Protein AF-A0AAV2QGF7-F1 (afdb_monomer_lite)

Organism: Meganyctiphanes norvegica (NCBI:txid48144)

pLDDT: mean 71.86, std 12.74, range [39.25, 94.5]

Secondary structure (DSSP, 8-state):
-HHHHHHHHHHHHHTTTGGG-HHHHHHHHHHHHHHHHHTTTTT-TTHHHH----HHHHHHHHHHHHHHHHHHHHHHTTSHHHHTT----HHHHHHHHHHHHHHHHHHHHHHHHHHHHTTTSGGGSSHHHHHHHHHHHHHT---HIIIIIHHHTTS---GGGS--

Structure (mmCIF, N/CA/C/O backbone):
data_AF-A0AAV2QGF7-F1
#
_entry.id   AF-A0AAV2QGF7-F1
#
loop_
_atom_site.group_PDB
_atom_site.id
_atom_site.type_symbol
_atom_site.label_atom_id
_atom_site.label_alt_id
_atom_site.label_comp_id
_atom_site.label_asym_id
_atom_site.label_entity_id
_atom_site.label_seq_id
_atom_site.pdbx_PDB_ins_code
_atom_site.Cartn_x
_atom_site.Cartn_y
_atom_site.Cartn_z
_atom_site.occupancy
_atom_site.B_iso_or_equiv
_atom_site.auth_seq_id
_atom_site.auth_comp_id
_atom_site.auth_asym_id
_atom_site.auth_atom_id
_atom_site.pdbx_PDB_model_num
ATOM 1 N N . LEU A 1 1 ? -11.120 15.951 19.032 1.00 60.91 1 LEU A N 1
ATOM 2 C CA . LEU A 1 1 ? -9.719 15.516 19.241 1.00 60.91 1 LEU A CA 1
ATOM 3 C C . LEU A 1 1 ? -9.358 15.420 20.718 1.00 60.91 1 LEU A C 1
ATOM 5 O O . LEU A 1 1 ? -9.057 14.326 21.167 1.00 60.91 1 LEU A O 1
ATOM 9 N N . CYS A 1 2 ? -9.460 16.492 21.508 1.00 60.31 2 CYS A N 1
ATOM 10 C CA . CYS A 1 2 ? -9.096 16.435 22.934 1.00 60.31 2 CYS A CA 1
ATOM 11 C C . CYS A 1 2 ? -9.904 15.385 23.716 1.00 60.31 2 CYS A C 1
ATOM 13 O O . CYS A 1 2 ? -9.334 14.555 24.412 1.00 60.31 2 CYS A O 1
ATOM 15 N N . VAL A 1 3 ? -11.223 15.331 23.507 1.00 71.81 3 VAL A N 1
ATOM 16 C CA . VAL A 1 3 ? -12.099 14.328 24.140 1.00 71.81 3 VAL A CA 1
ATOM 17 C C . VAL A 1 3 ? -11.729 12.900 23.718 1.00 71.81 3 VAL A C 1
ATOM 19 O O . VAL A 1 3 ? -11.625 12.014 24.563 1.00 71.81 3 VAL A O 1
ATOM 22 N N . SER A 1 4 ? -11.463 12.666 22.427 1.00 68.25 4 SER A N 1
ATOM 23 C CA . SER A 1 4 ? -11.061 11.341 21.935 1.00 68.25 4 SER A CA 1
ATOM 24 C C . SER A 1 4 ? -9.698 10.913 22.479 1.00 68.25 4 SER A C 1
ATOM 26 O O . SER A 1 4 ? -9.547 9.755 22.849 1.00 68.25 4 SER A O 1
ATOM 28 N N . VAL A 1 5 ? -8.742 11.840 22.595 1.00 68.19 5 VAL A N 1
ATOM 29 C CA . VAL A 1 5 ? -7.411 11.591 23.170 1.00 68.19 5 VAL A CA 1
ATOM 30 C C . VAL A 1 5 ? -7.516 11.249 24.658 1.00 68.19 5 VAL A C 1
ATOM 32 O O . VAL A 1 5 ? -6.931 10.262 25.092 1.00 68.19 5 VAL A O 1
ATOM 35 N N . ILE A 1 6 ? -8.325 11.983 25.428 1.00 75.62 6 ILE A N 1
ATOM 36 C CA . ILE A 1 6 ? -8.538 11.720 26.862 1.00 75.62 6 ILE A CA 1
ATOM 37 C C . ILE A 1 6 ? -9.149 10.330 27.080 1.00 75.62 6 ILE A C 1
ATOM 39 O O . ILE A 1 6 ? -8.678 9.571 27.930 1.00 75.62 6 ILE A O 1
ATOM 43 N N . PHE A 1 7 ? -10.154 9.949 26.287 1.00 74.62 7 PHE A N 1
ATOM 44 C CA . PHE A 1 7 ? -10.731 8.606 26.362 1.00 74.62 7 PHE A CA 1
ATOM 45 C C . PHE A 1 7 ? -9.737 7.508 25.960 1.00 74.62 7 PHE A C 1
ATOM 47 O O . PHE A 1 7 ? -9.756 6.432 26.561 1.00 74.62 7 PHE A O 1
ATOM 54 N N . GLU A 1 8 ? -8.881 7.750 24.965 1.00 68.75 8 GLU A N 1
ATOM 55 C CA . GLU A 1 8 ? -7.865 6.789 24.519 1.00 68.75 8 GLU A CA 1
ATOM 56 C C . GLU A 1 8 ? -6.784 6.593 25.595 1.00 68.75 8 GLU A C 1
ATOM 58 O O . GLU A 1 8 ? -6.465 5.457 25.938 1.00 68.75 8 GLU A O 1
ATOM 63 N N . ILE A 1 9 ? -6.303 7.684 26.205 1.00 70.00 9 ILE A N 1
ATOM 64 C CA . ILE A 1 9 ? -5.341 7.667 27.317 1.00 70.00 9 ILE A CA 1
ATOM 65 C C . ILE A 1 9 ? -5.943 6.942 28.524 1.00 70.00 9 ILE A C 1
ATOM 67 O O . ILE A 1 9 ? -5.322 6.041 29.086 1.00 70.00 9 ILE A O 1
ATOM 71 N N . HIS A 1 10 ? -7.188 7.251 28.891 1.00 74.81 10 HIS A N 1
ATOM 72 C CA . HIS A 1 10 ? -7.868 6.571 29.993 1.00 74.81 10 HIS A CA 1
ATOM 73 C C . HIS A 1 10 ? -8.008 5.058 29.739 1.00 74.81 10 HIS A C 1
ATOM 75 O O . HIS A 1 10 ? -7.773 4.236 30.627 1.00 74.81 10 HIS A O 1
ATOM 81 N N . LYS A 1 11 ? -8.330 4.663 28.500 1.00 68.19 11 LYS A N 1
ATOM 82 C CA . LYS A 1 11 ? -8.380 3.251 28.089 1.00 68.19 11 LYS A CA 1
ATOM 83 C C . LYS A 1 11 ? -6.995 2.596 28.060 1.00 68.19 11 LYS A C 1
ATOM 85 O O . LYS A 1 11 ? -6.906 1.411 28.378 1.00 68.19 11 LYS A O 1
ATOM 90 N N . PHE A 1 12 ? -5.943 3.337 27.713 1.00 67.94 12 PHE A N 1
ATOM 91 C CA . PHE A 1 12 ? -4.552 2.876 27.726 1.00 67.94 12 PHE A CA 1
ATOM 92 C C . PHE A 1 12 ? -4.106 2.512 29.145 1.00 67.94 12 PHE A C 1
ATOM 94 O O . PHE A 1 12 ? -3.645 1.395 29.380 1.00 67.94 12 PHE A O 1
ATOM 101 N N . TYR A 1 13 ? -4.342 3.407 30.108 1.00 70.81 13 TYR A N 1
ATOM 102 C CA . TYR A 1 13 ? -4.015 3.164 31.515 1.00 70.81 13 TYR A CA 1
ATOM 103 C C . TYR A 1 13 ? -4.784 1.974 32.099 1.00 70.81 13 TYR A C 1
ATOM 105 O O . TYR A 1 13 ? -4.219 1.183 32.852 1.00 70.81 13 TYR A O 1
ATOM 113 N N . LYS A 1 14 ? -6.057 1.802 31.722 1.00 75.81 14 LYS A N 1
ATOM 114 C CA . LYS A 1 14 ? -6.913 0.738 32.266 1.00 75.81 14 LYS A CA 1
ATOM 115 C C . LYS A 1 14 ? -6.612 -0.663 31.707 1.00 75.81 14 LYS A C 1
ATOM 117 O O . LYS A 1 14 ? -6.921 -1.648 32.367 1.00 75.81 14 LYS A O 1
ATOM 122 N N . LEU A 1 15 ? -6.038 -0.788 30.505 1.00 63.88 15 LEU A N 1
ATOM 123 C CA . LEU A 1 15 ? -5.915 -2.068 29.775 1.00 63.88 15 LEU A CA 1
ATOM 124 C C . LEU A 1 15 ? -4.467 -2.407 29.364 1.00 63.88 15 LEU A C 1
ATOM 126 O O . LEU A 1 15 ? -4.236 -2.938 28.277 1.00 63.88 15 LEU A O 1
ATOM 130 N N . ARG A 1 16 ? -3.500 -2.150 30.258 1.00 58.16 16 ARG A N 1
ATOM 131 C CA . ARG A 1 16 ? -2.040 -2.270 30.036 1.00 58.16 16 ARG A CA 1
ATOM 132 C C . ARG A 1 16 ? -1.569 -3.597 29.406 1.00 58.16 16 ARG A C 1
ATOM 134 O O . ARG A 1 16 ? -0.588 -3.591 28.674 1.00 58.16 16 ARG A O 1
ATOM 141 N N . SER A 1 17 ? -2.254 -4.720 29.650 1.00 50.09 17 SER A N 1
ATOM 142 C CA . SER A 1 17 ? -1.837 -6.054 29.168 1.00 50.09 17 SER A CA 1
ATOM 143 C C . SER A 1 17 ? -2.530 -6.499 27.866 1.00 50.09 17 SER A C 1
ATOM 145 O O . SER A 1 17 ? -1.908 -7.117 27.007 1.00 50.09 17 SER A O 1
ATOM 147 N N . THR A 1 18 ? -3.786 -6.104 27.632 1.00 60.06 18 THR A N 1
ATOM 148 C CA . THR A 1 18 ? -4.557 -6.465 26.418 1.00 60.06 18 THR A CA 1
ATOM 149 C C . THR A 1 18 ? -4.390 -5.442 25.281 1.00 60.06 18 THR A C 1
ATOM 151 O O . THR A 1 18 ? -5.118 -5.463 24.286 1.00 60.06 18 THR A O 1
ATOM 154 N N . TYR A 1 19 ? -3.445 -4.509 25.427 1.00 52.62 19 TYR A N 1
ATOM 155 C CA . TYR A 1 19 ? -3.223 -3.402 24.496 1.00 52.62 19 TYR A CA 1
ATOM 156 C C . TYR A 1 19 ? -2.778 -3.855 23.094 1.00 52.62 19 TYR A C 1
ATOM 158 O O . TYR A 1 19 ? -3.103 -3.204 22.105 1.00 52.62 19 TYR A O 1
ATOM 166 N N . TRP A 1 20 ? -2.154 -5.031 22.982 1.00 53.38 20 TRP A N 1
ATOM 167 C CA . TRP A 1 20 ? -1.666 -5.629 21.728 1.00 53.38 20 TRP A CA 1
ATOM 168 C C . TRP A 1 20 ? -2.760 -6.098 20.751 1.00 53.38 20 TRP A C 1
ATOM 170 O O . TRP A 1 20 ? -2.498 -6.842 19.802 1.00 53.38 20 TRP A O 1
ATOM 180 N N . ASN A 1 21 ? -4.007 -5.668 20.934 1.00 66.81 21 ASN A N 1
ATOM 181 C CA . ASN A 1 21 ? -5.049 -5.927 19.955 1.00 66.81 21 ASN A CA 1
ATOM 182 C C . ASN A 1 21 ? -4.838 -5.028 18.724 1.00 66.81 21 ASN A C 1
ATOM 184 O O . ASN A 1 21 ? -4.945 -3.806 18.809 1.00 66.81 21 ASN A O 1
ATOM 188 N N . LYS A 1 22 ? -4.579 -5.643 17.563 1.00 62.38 22 LYS A N 1
ATOM 189 C CA . LYS A 1 22 ? -4.228 -4.983 16.286 1.00 62.38 22 LYS A CA 1
ATOM 190 C C . LYS A 1 22 ? -5.179 -3.845 15.877 1.00 62.38 22 LYS A C 1
ATOM 192 O O . LYS A 1 22 ? -4.758 -2.877 15.256 1.00 62.38 22 LYS A O 1
ATOM 197 N N . TYR A 1 23 ? -6.449 -3.923 16.275 1.00 64.94 23 TYR A N 1
ATOM 198 C CA . TYR A 1 23 ? -7.449 -2.875 16.043 1.00 64.94 23 TYR A CA 1
ATOM 199 C C . TYR A 1 23 ? -7.159 -1.568 16.786 1.00 64.94 23 TYR A C 1
ATOM 201 O O . TYR A 1 23 ? -7.414 -0.485 16.263 1.00 64.94 23 TYR A O 1
ATOM 209 N N . ARG A 1 24 ? -6.610 -1.669 17.999 1.00 67.69 24 ARG A N 1
ATOM 210 C CA . ARG A 1 24 ? -6.238 -0.513 18.816 1.00 67.69 24 ARG A CA 1
ATOM 211 C C . ARG A 1 24 ? -4.938 0.118 18.328 1.00 67.69 24 ARG A C 1
ATOM 213 O O . ARG A 1 24 ? -4.829 1.332 18.382 1.00 67.69 24 ARG A O 1
ATOM 220 N N . LEU A 1 25 ? -4.019 -0.670 17.760 1.00 68.62 25 LEU A N 1
ATOM 221 C CA . LEU A 1 25 ? -2.801 -0.150 17.125 1.00 68.62 25 LEU A CA 1
ATOM 222 C C . LEU A 1 25 ? -3.106 0.725 15.903 1.00 68.62 25 LEU A C 1
ATOM 224 O O . LEU A 1 25 ? -2.531 1.798 15.782 1.00 68.62 25 LEU A O 1
ATOM 228 N N . LEU A 1 26 ? -4.040 0.317 15.036 1.00 67.50 26 LEU A N 1
ATOM 229 C CA . LEU A 1 26 ? -4.447 1.139 13.886 1.00 67.50 26 LEU A CA 1
ATOM 230 C C . LEU A 1 26 ? -5.076 2.470 14.323 1.00 67.50 26 LEU A C 1
ATOM 232 O O . LEU A 1 26 ? -4.757 3.517 13.768 1.00 67.50 26 LEU A O 1
ATOM 236 N N . ARG A 1 27 ? -5.927 2.438 15.355 1.00 70.19 27 ARG A N 1
ATOM 237 C CA . ARG A 1 27 ? -6.564 3.639 15.915 1.00 70.19 27 ARG A CA 1
ATOM 238 C C . ARG A 1 27 ? -5.560 4.559 16.612 1.00 70.19 27 ARG A C 1
ATOM 240 O O . ARG A 1 27 ? -5.612 5.770 16.424 1.00 70.19 27 ARG A O 1
ATOM 247 N N . ALA A 1 28 ? -4.631 3.988 17.378 1.00 69.56 28 ALA A N 1
ATOM 248 C CA . ALA A 1 28 ? -3.544 4.727 18.008 1.00 69.56 28 ALA A CA 1
ATOM 249 C C . ALA A 1 28 ? -2.613 5.346 16.957 1.00 69.56 28 ALA A C 1
ATOM 251 O O . ALA A 1 28 ? -2.273 6.515 17.078 1.00 69.56 28 ALA A O 1
ATOM 252 N N . GLY A 1 29 ? -2.274 4.609 15.894 1.0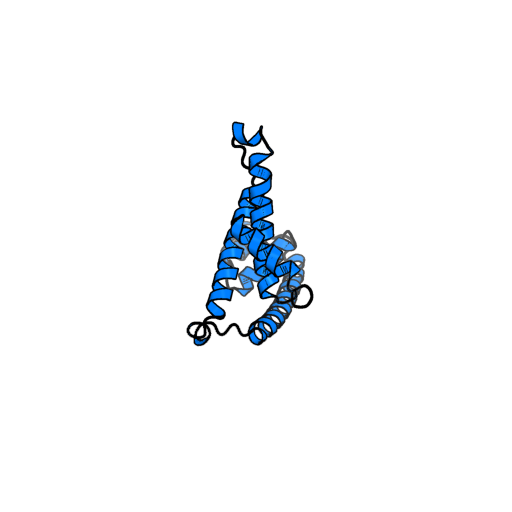0 71.56 29 GLY A N 1
ATOM 253 C CA . GLY A 1 29 ? -1.490 5.116 14.767 1.00 71.56 29 GLY A CA 1
ATOM 254 C C . GLY A 1 29 ? -2.169 6.293 14.066 1.00 71.56 29 GLY A C 1
ATOM 255 O O . GLY A 1 29 ? -1.528 7.312 13.839 1.00 71.56 29 GLY A O 1
ATOM 256 N N . GLN A 1 30 ? -3.479 6.205 13.816 1.00 74.50 30 GLN A N 1
ATOM 257 C CA . GLN A 1 30 ? -4.265 7.313 13.266 1.00 74.50 30 GLN A CA 1
ATOM 258 C C . GLN A 1 30 ? -4.269 8.533 14.198 1.00 74.50 30 GLN A C 1
ATOM 260 O O . GLN A 1 30 ? -4.029 9.647 13.743 1.00 74.50 30 GLN A O 1
ATOM 265 N N . LEU A 1 31 ? -4.506 8.335 15.500 1.00 70.62 31 LEU A N 1
ATOM 266 C CA . LEU A 1 31 ? -4.497 9.422 16.483 1.00 70.62 31 LEU A CA 1
ATOM 267 C C . LEU A 1 31 ? -3.125 10.093 16.576 1.00 70.62 31 LEU A C 1
ATOM 269 O O . LEU A 1 31 ? -3.058 11.318 16.567 1.00 70.62 31 LEU A O 1
ATOM 273 N N . VAL A 1 32 ? -2.046 9.310 16.604 1.00 73.31 32 VAL A N 1
ATOM 274 C CA . VAL A 1 32 ? -0.668 9.815 16.615 1.00 73.31 32 VAL A CA 1
ATOM 275 C C . VAL A 1 32 ? -0.374 10.611 15.343 1.00 73.31 32 VAL A C 1
ATOM 277 O O . VAL A 1 32 ? 0.116 11.728 15.458 1.00 73.31 32 VAL A O 1
ATOM 280 N N . LEU A 1 33 ? -0.754 10.118 14.156 1.00 69.19 33 LEU A N 1
ATOM 281 C CA . LEU A 1 33 ? -0.563 10.855 12.900 1.00 69.19 33 LEU A CA 1
ATOM 282 C C . LEU A 1 33 ? -1.332 12.186 12.902 1.00 69.19 33 LEU A C 1
ATOM 284 O O . LEU A 1 33 ? -0.776 13.227 12.573 1.00 69.19 33 LEU A O 1
ATOM 288 N N . THR A 1 34 ? -2.597 12.177 13.338 1.00 69.81 34 THR A N 1
ATOM 289 C CA . THR A 1 34 ? -3.403 13.408 13.419 1.00 69.81 34 THR A CA 1
ATOM 290 C C . THR A 1 34 ? -2.880 14.395 14.461 1.00 69.81 34 THR A C 1
ATOM 292 O O . THR A 1 34 ? -2.986 15.600 14.268 1.00 69.81 34 THR A O 1
ATOM 295 N N . LEU A 1 35 ? -2.295 13.907 15.558 1.00 68.50 35 LEU A N 1
ATOM 296 C CA . LEU A 1 35 ? -1.724 14.751 16.602 1.00 68.50 35 LEU A CA 1
ATOM 297 C C . LEU A 1 35 ? -0.402 15.377 16.138 1.00 68.50 35 LEU A C 1
ATOM 299 O O . LEU A 1 35 ? -0.206 16.571 16.329 1.00 68.50 35 LEU A O 1
ATOM 303 N N . ILE A 1 36 ? 0.451 14.609 15.453 1.00 70.94 36 ILE A N 1
ATOM 304 C CA . ILE A 1 36 ? 1.699 15.097 14.845 1.00 70.94 36 ILE A CA 1
ATOM 305 C C . ILE A 1 36 ? 1.432 16.170 13.778 1.00 70.94 36 ILE A C 1
ATOM 307 O O . ILE A 1 36 ? 2.242 17.073 13.635 1.00 70.94 36 ILE A O 1
ATOM 311 N N . LEU A 1 37 ? 0.300 16.119 13.070 1.00 67.56 37 LEU A N 1
ATOM 312 C CA . LEU A 1 37 ? -0.061 17.121 12.055 1.00 67.56 37 LEU A CA 1
ATOM 313 C C . LEU A 1 37 ? -0.643 18.420 12.635 1.00 67.56 37 LEU A C 1
ATOM 315 O O . LEU A 1 37 ? -0.481 19.481 12.041 1.00 67.56 37 LEU A O 1
ATOM 319 N N . ILE A 1 38 ? -1.327 18.353 13.781 1.00 67.62 38 ILE A N 1
ATOM 320 C CA . ILE A 1 38 ? -2.027 19.506 14.379 1.00 67.62 38 ILE A CA 1
ATOM 321 C C . ILE A 1 38 ? -1.139 20.252 15.382 1.00 67.62 38 ILE A C 1
ATOM 323 O O . ILE A 1 38 ? -1.21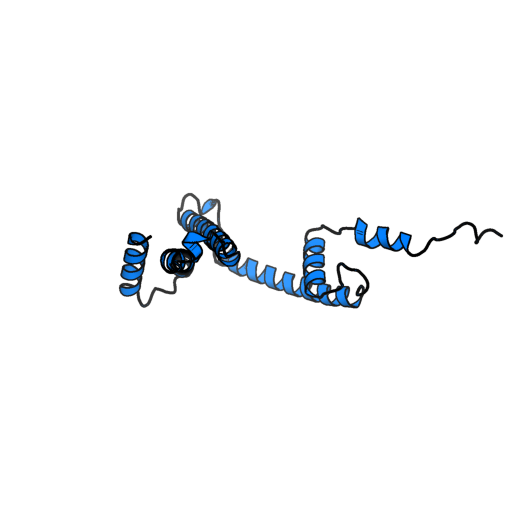9 21.473 15.492 1.00 67.62 38 ILE A O 1
ATOM 327 N N . VAL A 1 39 ? -0.275 19.536 16.109 1.00 65.94 39 VAL A N 1
ATOM 328 C CA . VAL A 1 39 ? 0.620 20.115 17.128 1.00 65.94 39 VAL A CA 1
ATOM 329 C C . VAL A 1 39 ? 1.612 21.155 16.579 1.00 65.94 39 VAL A C 1
ATOM 331 O O . VAL A 1 39 ? 1.866 22.105 17.308 1.00 65.94 39 VAL A O 1
ATOM 334 N N . PRO A 1 40 ? 2.151 21.068 15.348 1.00 63.47 40 PRO A N 1
ATOM 335 C CA . PRO A 1 40 ? 3.065 22.084 14.822 1.00 63.47 40 PRO A CA 1
ATOM 336 C C . PRO A 1 40 ? 2.375 23.406 14.457 1.00 63.47 40 PRO A C 1
ATOM 338 O O . PRO A 1 40 ? 3.007 24.456 14.510 1.00 63.47 40 PRO A O 1
ATOM 341 N N . GLN A 1 41 ? 1.080 23.377 14.115 1.00 60.25 41 GLN A N 1
ATOM 342 C CA . GLN A 1 41 ? 0.362 24.534 13.563 1.00 60.25 41 GLN A CA 1
ATOM 343 C C . GLN A 1 41 ? 0.362 25.794 14.455 1.00 60.25 41 GLN A C 1
ATOM 345 O O . GLN A 1 41 ? 0.498 26.885 13.907 1.00 60.25 41 GLN A O 1
ATOM 350 N N . PRO A 1 42 ? 0.217 25.710 15.795 1.00 56.81 42 PRO A N 1
ATOM 351 C CA . PRO A 1 42 ? 0.215 26.903 16.645 1.00 56.81 42 PRO A CA 1
ATOM 352 C C . PRO A 1 42 ? 1.601 27.363 17.128 1.00 56.81 42 PRO A C 1
ATOM 354 O O . PRO A 1 42 ? 1.684 28.443 17.709 1.00 56.81 42 PRO A O 1
ATOM 357 N N . PHE A 1 43 ? 2.672 26.579 16.947 1.00 56.66 43 PHE A N 1
ATOM 358 C CA . PHE A 1 43 ? 4.000 26.925 17.488 1.00 56.66 43 PHE A CA 1
ATOM 359 C C . PHE A 1 43 ? 4.887 27.695 16.509 1.00 56.66 43 PHE A C 1
ATOM 361 O O . PHE A 1 43 ? 5.861 28.312 16.937 1.00 56.66 43 PHE A O 1
ATOM 368 N N . ASP A 1 44 ? 4.535 27.711 15.225 1.00 57.97 44 ASP A N 1
ATOM 369 C CA . ASP A 1 44 ? 5.324 28.372 14.192 1.00 57.97 44 ASP A CA 1
ATOM 370 C C . ASP A 1 44 ? 4.678 29.706 13.780 1.00 57.97 44 ASP A C 1
ATOM 372 O O . ASP A 1 44 ? 3.937 29.820 12.800 1.00 57.97 44 ASP A O 1
ATOM 376 N N . LEU A 1 45 ? 4.931 30.746 14.582 1.00 56.97 45 LEU A N 1
ATOM 377 C CA . LEU A 1 45 ? 4.401 32.104 14.376 1.00 56.97 45 LEU A CA 1
ATOM 378 C C . LEU A 1 45 ? 4.805 32.704 13.010 1.00 56.97 45 LEU A C 1
ATOM 380 O O . LEU A 1 45 ? 4.104 33.573 12.495 1.00 56.97 45 LEU A O 1
ATOM 384 N N . CYS A 1 46 ? 5.898 32.224 12.402 1.00 53.97 46 CYS A N 1
ATOM 385 C CA . CYS A 1 46 ? 6.352 32.643 11.071 1.00 53.97 46 CYS A CA 1
ATOM 386 C C . CYS A 1 46 ? 5.590 31.955 9.924 1.00 53.97 46 CYS A C 1
ATOM 388 O O . CYS A 1 46 ? 5.268 32.610 8.930 1.00 53.97 46 CYS A O 1
ATOM 390 N N . ALA A 1 47 ? 5.245 30.668 10.054 1.00 54.97 47 ALA A N 1
ATOM 391 C CA . ALA A 1 47 ? 4.486 29.936 9.033 1.00 54.97 47 ALA A CA 1
ATOM 392 C C . ALA A 1 47 ? 3.029 30.424 8.935 1.00 54.97 47 ALA A C 1
ATOM 394 O O . ALA A 1 47 ? 2.454 30.470 7.845 1.00 54.97 47 ALA A O 1
ATOM 395 N N . ALA A 1 48 ? 2.460 30.875 10.058 1.00 56.03 48 ALA A N 1
ATOM 396 C CA . ALA A 1 48 ? 1.126 31.468 10.113 1.00 56.03 48 ALA A CA 1
ATOM 397 C C . ALA A 1 48 ? 1.006 32.790 9.326 1.00 56.03 48 ALA A C 1
ATOM 399 O O . ALA A 1 48 ? -0.090 33.138 8.892 1.00 56.03 48 ALA A O 1
ATOM 400 N N . HIS A 1 49 ? 2.111 33.521 9.125 1.00 55.47 49 HIS A N 1
ATOM 401 C CA . HIS A 1 49 ? 2.105 34.809 8.422 1.00 55.47 49 HIS A CA 1
ATOM 402 C C . HIS A 1 49 ? 2.371 34.682 6.913 1.00 55.47 49 HIS A C 1
ATOM 404 O O . HIS A 1 49 ? 1.863 35.487 6.139 1.00 55.47 49 HIS A O 1
ATOM 410 N N . TYR A 1 50 ? 3.132 33.665 6.484 1.00 57.00 50 TYR A N 1
ATOM 411 C CA . TYR A 1 50 ? 3.541 33.504 5.081 1.00 57.00 50 TYR A CA 1
ATOM 412 C C . TYR A 1 50 ? 2.813 32.392 4.311 1.00 57.00 50 TYR A C 1
ATOM 414 O O . TYR A 1 50 ? 3.004 32.290 3.103 1.00 57.00 50 TYR A O 1
ATOM 422 N N . SER A 1 51 ? 1.961 31.581 4.955 1.00 56.50 51 SER A N 1
ATOM 423 C CA . SER A 1 51 ? 1.219 30.479 4.308 1.00 56.50 51 SER A CA 1
ATOM 424 C C . SER A 1 51 ? 2.098 29.582 3.416 1.00 56.50 51 SER A C 1
ATOM 426 O O . SER A 1 51 ? 1.631 29.038 2.412 1.00 56.50 51 SER A O 1
ATOM 428 N N . ILE A 1 52 ? 3.377 29.423 3.763 1.00 57.31 52 ILE A N 1
ATOM 429 C CA . ILE A 1 52 ? 4.262 28.471 3.094 1.00 57.31 52 ILE A CA 1
ATOM 430 C C . ILE A 1 52 ? 3.890 27.110 3.664 1.00 57.31 52 ILE A C 1
ATOM 432 O O . ILE A 1 52 ? 4.295 26.740 4.765 1.00 57.31 52 ILE A O 1
ATOM 436 N N . ALA A 1 53 ? 3.007 26.413 2.958 1.00 60.72 53 ALA A N 1
ATOM 437 C CA . ALA A 1 53 ? 2.641 25.065 3.329 1.00 60.72 53 ALA A CA 1
ATOM 438 C C . ALA A 1 53 ? 3.821 24.144 3.012 1.00 60.72 53 ALA A C 1
ATOM 440 O O . ALA A 1 53 ? 4.231 24.046 1.861 1.00 60.72 53 ALA A O 1
ATOM 441 N N . ASN A 1 54 ? 4.372 23.484 4.028 1.00 68.81 54 ASN A N 1
ATOM 442 C CA . ASN A 1 54 ? 5.347 22.424 3.804 1.00 68.81 54 ASN A CA 1
ATOM 443 C C . ASN A 1 54 ? 4.630 21.239 3.145 1.00 68.81 54 ASN A C 1
ATOM 445 O O . ASN A 1 54 ? 3.646 20.737 3.698 1.00 68.81 54 ASN A O 1
ATOM 449 N N . ASP A 1 55 ? 5.125 20.794 1.991 1.00 73.81 55 ASP A N 1
ATOM 450 C CA . ASP A 1 55 ? 4.555 19.670 1.233 1.00 73.81 55 ASP A CA 1
ATOM 451 C C . ASP A 1 55 ? 4.455 18.395 2.092 1.00 73.81 55 ASP A C 1
ATOM 453 O O . ASP A 1 55 ? 3.444 17.691 2.056 1.00 73.81 55 ASP A O 1
ATOM 457 N N . ASP A 1 56 ? 5.418 18.186 2.995 1.00 71.12 56 ASP A N 1
ATOM 458 C CA . ASP A 1 56 ? 5.458 17.071 3.951 1.00 71.12 56 ASP A CA 1
ATOM 459 C C . ASP A 1 56 ? 4.194 16.968 4.830 1.00 71.12 56 ASP A C 1
ATOM 461 O O . ASP A 1 56 ? 3.745 15.877 5.198 1.00 71.12 56 ASP A O 1
ATOM 465 N N . ILE A 1 57 ? 3.588 18.109 5.179 1.00 75.06 57 ILE A N 1
ATOM 466 C CA . ILE A 1 57 ? 2.378 18.157 6.014 1.00 75.06 57 ILE A CA 1
ATOM 467 C C . ILE A 1 57 ? 1.164 17.697 5.204 1.00 75.06 57 ILE A C 1
ATOM 469 O O . ILE A 1 57 ? 0.301 16.986 5.729 1.00 75.06 57 ILE A O 1
ATOM 473 N N . TRP A 1 58 ? 1.094 18.069 3.924 1.00 75.25 58 TRP A N 1
ATOM 474 C CA . TRP A 1 58 ? 0.015 17.644 3.036 1.00 75.25 58 TRP A CA 1
ATOM 475 C C . TRP A 1 58 ? 0.085 16.151 2.744 1.00 75.25 58 TRP A C 1
ATOM 477 O O . TRP A 1 58 ? -0.936 15.466 2.848 1.00 75.25 58 TRP A O 1
ATOM 487 N N . GLU A 1 59 ? 1.281 15.626 2.475 1.00 81.06 59 GLU A N 1
ATOM 488 C CA . GLU A 1 59 ? 1.495 14.187 2.309 1.00 81.06 59 GLU A CA 1
ATOM 489 C C . GLU A 1 59 ? 1.064 13.416 3.565 1.00 81.06 59 GLU A C 1
ATOM 491 O O . GLU A 1 59 ? 0.284 12.459 3.488 1.00 81.06 59 GLU A O 1
ATOM 496 N N . GLY A 1 60 ? 1.469 13.891 4.748 1.00 79.38 60 GLY A N 1
ATOM 497 C CA . GLY A 1 60 ? 1.044 13.317 6.024 1.00 79.38 60 GLY A CA 1
ATOM 498 C C . GLY A 1 60 ? -0.474 13.381 6.241 1.00 79.38 60 GLY A C 1
ATOM 499 O O . GLY A 1 60 ? -1.075 12.412 6.715 1.00 79.38 60 GLY A O 1
ATOM 500 N N . GLY A 1 61 ? -1.118 14.486 5.855 1.00 79.00 61 GLY A N 1
ATOM 501 C CA . GLY A 1 61 ? -2.570 14.664 5.925 1.00 79.00 61 GLY A CA 1
ATOM 502 C C . GLY A 1 61 ? -3.339 13.665 5.062 1.00 79.00 61 GLY A C 1
ATOM 503 O O . GLY A 1 61 ? -4.321 13.073 5.523 1.00 79.00 61 GLY A O 1
ATOM 504 N N . ILE A 1 62 ? -2.859 13.408 3.844 1.00 83.81 62 ILE A N 1
ATOM 505 C CA . ILE A 1 62 ? -3.442 12.413 2.935 1.00 83.81 62 ILE A CA 1
ATOM 506 C C . ILE A 1 62 ? -3.323 11.008 3.537 1.00 83.81 62 ILE A C 1
ATOM 508 O O . ILE A 1 62 ? -4.299 10.252 3.547 1.00 83.81 62 ILE A O 1
ATOM 512 N N . ILE A 1 63 ? -2.166 10.668 4.113 1.00 80.06 63 ILE A N 1
ATOM 513 C CA . ILE A 1 63 ? -1.947 9.370 4.769 1.00 80.06 63 ILE A CA 1
ATOM 514 C C . ILE A 1 63 ? -2.867 9.213 5.989 1.00 80.06 63 ILE A C 1
ATOM 516 O O . ILE A 1 63 ? -3.502 8.167 6.145 1.00 80.06 63 ILE A O 1
ATOM 520 N N . ALA A 1 64 ? -3.001 10.245 6.831 1.00 80.88 64 ALA A N 1
ATOM 521 C CA . ALA A 1 64 ? -3.928 10.240 7.967 1.00 80.88 64 ALA A CA 1
ATOM 522 C C . ALA A 1 64 ? -5.376 10.015 7.515 1.00 80.88 64 ALA A C 1
ATOM 524 O O . ALA A 1 64 ? -6.112 9.244 8.140 1.00 80.88 64 ALA A O 1
ATOM 525 N N . HIS A 1 65 ? -5.780 10.669 6.425 1.00 83.56 65 HIS A N 1
ATOM 526 C CA . HIS A 1 65 ? -7.116 10.533 5.865 1.00 83.56 65 HIS A CA 1
ATOM 527 C C . HIS A 1 65 ? -7.367 9.115 5.336 1.00 83.56 65 HIS A C 1
ATOM 529 O O . HIS A 1 65 ? -8.375 8.498 5.681 1.00 83.56 65 HIS A O 1
ATOM 535 N N . LEU A 1 66 ? -6.423 8.548 4.581 1.00 84.62 66 LEU A N 1
ATOM 536 C CA . LEU A 1 66 ? -6.495 7.164 4.110 1.00 84.62 66 LEU A CA 1
ATOM 537 C C . LEU A 1 66 ? -6.602 6.174 5.281 1.00 84.62 66 LEU A C 1
ATOM 539 O O . LEU A 1 66 ? -7.420 5.251 5.260 1.00 84.62 66 LEU A O 1
ATOM 543 N N . LEU A 1 67 ? -5.817 6.389 6.338 1.00 79.38 67 LEU A N 1
ATOM 544 C CA . LEU A 1 67 ? -5.835 5.542 7.526 1.00 79.38 67 LEU A CA 1
ATOM 545 C C . LEU A 1 67 ? -7.170 5.638 8.284 1.00 79.38 67 LEU A C 1
ATOM 547 O O . LEU A 1 67 ? -7.643 4.633 8.818 1.00 79.38 67 LEU A O 1
ATOM 551 N N . ALA A 1 68 ? -7.814 6.811 8.278 1.00 81.50 68 ALA A N 1
ATOM 552 C CA . ALA A 1 68 ? -9.153 7.005 8.833 1.00 81.50 68 ALA A CA 1
ATOM 553 C C . ALA A 1 68 ? -10.214 6.183 8.087 1.00 81.50 68 ALA A C 1
ATOM 555 O O . ALA A 1 68 ? -11.041 5.524 8.723 1.00 81.50 68 ALA A O 1
ATOM 556 N N . TRP A 1 69 ? -10.157 6.152 6.754 1.00 83.88 69 TRP A N 1
ATOM 557 C CA . TRP A 1 69 ? -11.039 5.310 5.942 1.00 83.88 69 TRP A CA 1
ATOM 558 C C . TRP A 1 69 ? -10.806 3.818 6.189 1.00 83.88 69 TRP A C 1
ATOM 560 O O . TRP A 1 69 ? -11.764 3.061 6.353 1.00 83.88 69 TRP A O 1
ATOM 570 N N . LEU A 1 70 ? -9.550 3.381 6.308 1.00 79.38 70 LEU A N 1
ATOM 571 C CA . LEU A 1 70 ? -9.233 1.994 6.664 1.00 79.38 70 LEU A CA 1
ATOM 572 C C . LEU A 1 70 ? -9.743 1.625 8.065 1.00 79.38 70 LEU A C 1
ATOM 574 O O . LEU A 1 70 ? -10.262 0.524 8.271 1.00 79.38 70 LEU A O 1
ATOM 578 N N . HIS A 1 71 ? -9.644 2.543 9.030 1.00 78.38 71 HIS A N 1
ATOM 579 C CA . HIS A 1 71 ? -10.209 2.354 10.365 1.00 78.38 71 HIS A CA 1
ATOM 580 C C . HIS A 1 71 ? -11.739 2.226 10.326 1.00 78.38 71 HIS A C 1
ATOM 582 O O . HIS A 1 71 ? -12.305 1.369 11.015 1.00 78.38 71 HIS A O 1
ATOM 588 N N . LEU A 1 72 ? -12.402 3.025 9.487 1.00 79.75 72 LEU A N 1
ATOM 589 C CA . LEU A 1 72 ? -13.845 2.954 9.277 1.00 79.75 72 LEU A CA 1
ATOM 590 C C . LEU A 1 72 ? -14.257 1.589 8.717 1.00 79.75 72 LEU A C 1
ATOM 592 O O . LEU A 1 72 ? -15.102 0.931 9.317 1.00 79.75 72 LEU A O 1
ATOM 596 N N . ILE A 1 73 ? -13.617 1.118 7.641 1.00 79.62 73 ILE A N 1
ATOM 597 C CA . ILE A 1 73 ? -13.898 -0.198 7.032 1.00 79.62 73 ILE A CA 1
ATOM 598 C C . ILE A 1 73 ? -13.761 -1.318 8.069 1.00 79.62 73 ILE A C 1
ATOM 600 O O . ILE A 1 73 ? -14.588 -2.224 8.154 1.00 79.62 73 ILE A O 1
ATOM 604 N N . ASN A 1 74 ? -12.737 -1.236 8.912 1.00 73.19 74 ASN A N 1
ATOM 605 C CA . ASN A 1 74 ? -12.494 -2.228 9.947 1.00 73.19 74 ASN A CA 1
ATOM 606 C C . ASN A 1 74 ? -13.535 -2.191 11.079 1.00 73.19 74 ASN A C 1
ATOM 608 O O . ASN A 1 74 ? -13.853 -3.222 11.669 1.00 73.19 74 ASN A O 1
ATOM 612 N N . THR A 1 75 ? -14.070 -1.007 11.378 1.00 74.38 75 THR A N 1
ATOM 613 C CA . THR A 1 75 ? -15.170 -0.829 12.335 1.00 74.38 75 THR A CA 1
ATOM 614 C C . THR A 1 75 ? -16.480 -1.357 11.753 1.00 74.38 75 THR A C 1
ATOM 616 O O . THR A 1 75 ? -17.215 -2.057 12.444 1.00 74.38 75 THR A O 1
ATOM 619 N N . LEU A 1 76 ? -16.736 -1.112 10.465 1.00 77.31 76 LEU A N 1
ATOM 620 C CA . LEU A 1 76 ? -17.888 -1.660 9.749 1.00 77.31 76 LEU A CA 1
ATOM 621 C C . LEU A 1 76 ? -17.850 -3.192 9.702 1.00 77.31 76 LEU A C 1
ATOM 623 O O . LEU A 1 76 ? -18.881 -3.827 9.879 1.00 77.31 76 LEU A O 1
ATOM 627 N N . ASN A 1 77 ? -16.667 -3.797 9.569 1.00 71.69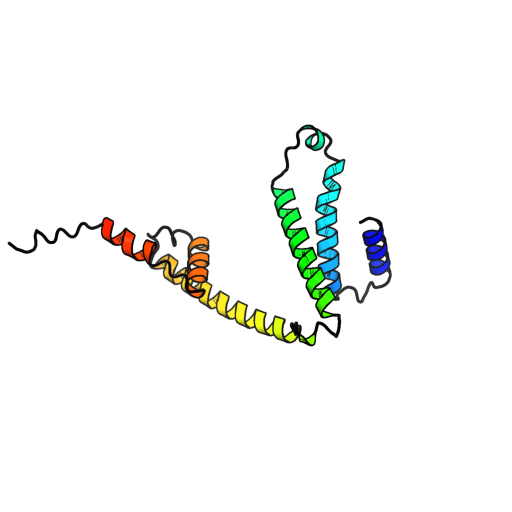 77 ASN A N 1
ATOM 628 C CA . ASN A 1 77 ? -16.516 -5.254 9.571 1.00 71.69 77 ASN A CA 1
ATOM 629 C C . ASN A 1 77 ? -16.806 -5.914 10.941 1.00 71.69 77 ASN A C 1
ATOM 631 O O . ASN A 1 77 ? -16.975 -7.127 11.024 1.00 71.69 77 ASN A O 1
ATOM 635 N N . GLN A 1 78 ? -16.881 -5.139 12.031 1.00 70.44 78 GLN A N 1
ATOM 636 C CA . GLN A 1 78 ? -17.334 -5.644 13.338 1.00 70.44 78 GLN A CA 1
ATOM 637 C C . GLN A 1 78 ? -18.861 -5.684 13.454 1.00 70.44 78 GLN A C 1
ATOM 639 O O . GLN A 1 78 ? -19.380 -6.323 14.369 1.00 70.44 78 GLN A O 1
ATOM 644 N N . LEU A 1 79 ? -19.583 -5.004 12.557 1.00 74.38 79 LEU A N 1
ATOM 645 C CA . LEU A 1 79 ? -21.036 -5.050 12.532 1.00 74.38 79 LEU A CA 1
ATOM 646 C C . LEU A 1 79 ? -21.474 -6.362 11.868 1.00 74.38 79 LEU A C 1
ATOM 648 O O . LEU A 1 79 ? -21.226 -6.535 10.674 1.00 74.38 79 LEU A O 1
ATOM 652 N N . PRO A 1 80 ? -22.179 -7.255 12.585 1.00 64.75 80 PRO A N 1
ATOM 653 C CA . PRO A 1 80 ? -22.494 -8.605 12.106 1.00 64.75 80 PRO A CA 1
ATOM 654 C C . PRO A 1 80 ? -23.320 -8.622 10.810 1.00 64.75 80 PRO A C 1
ATOM 656 O O . PRO A 1 80 ? -23.277 -9.595 10.065 1.00 64.75 80 PRO A O 1
ATOM 659 N N . ILE A 1 81 ? -24.034 -7.532 10.515 1.00 73.25 81 ILE A N 1
ATOM 660 C CA . ILE A 1 81 ? -24.822 -7.346 9.288 1.00 73.25 81 ILE A CA 1
ATOM 661 C C . ILE A 1 81 ? -23.912 -7.143 8.062 1.00 73.25 81 ILE A C 1
ATOM 663 O O . ILE A 1 81 ? -24.222 -7.614 6.972 1.00 73.25 81 ILE A O 1
ATOM 667 N N . LEU A 1 82 ? -22.777 -6.457 8.232 1.00 65.19 82 LEU A N 1
ATOM 668 C CA . LEU A 1 82 ? -21.847 -6.120 7.147 1.00 65.19 82 LEU A CA 1
ATOM 669 C C . LEU A 1 82 ? -20.721 -7.150 6.995 1.00 65.19 82 LEU A C 1
ATOM 671 O O . LEU A 1 82 ? -20.177 -7.300 5.902 1.00 65.19 82 LEU A O 1
ATOM 675 N N . THR A 1 83 ? -20.402 -7.898 8.054 1.00 64.44 83 THR A N 1
ATOM 676 C CA . THR A 1 83 ? -19.367 -8.948 8.045 1.00 64.44 83 THR A CA 1
ATOM 677 C C . THR A 1 83 ? -19.635 -10.040 6.999 1.00 64.44 83 THR A C 1
ATOM 679 O O . THR A 1 83 ? -18.692 -10.620 6.467 1.00 64.44 83 THR A O 1
ATOM 682 N N . ILE A 1 84 ? -20.905 -10.299 6.661 1.00 63.75 84 ILE A N 1
ATOM 683 C CA . ILE A 1 84 ? -21.309 -11.287 5.642 1.00 63.75 84 ILE A CA 1
ATOM 684 C C . ILE A 1 84 ? -20.851 -10.862 4.236 1.00 63.75 84 ILE A C 1
ATOM 686 O O . ILE A 1 84 ? -20.455 -11.704 3.435 1.00 63.75 84 ILE A O 1
ATOM 690 N N . PHE A 1 85 ? -20.862 -9.557 3.950 1.00 60.91 85 PHE A N 1
ATOM 691 C CA . PHE A 1 85 ? -20.465 -8.996 2.653 1.00 60.91 85 PHE A CA 1
ATOM 692 C C . PHE A 1 85 ? -18.968 -8.680 2.570 1.00 60.91 85 PHE A C 1
ATOM 694 O O . PHE A 1 85 ? -18.399 -8.640 1.482 1.00 60.91 85 PHE A O 1
ATOM 701 N N . LEU A 1 86 ? -18.317 -8.483 3.718 1.00 63.31 86 LEU A N 1
ATOM 702 C CA . LEU A 1 86 ? -16.891 -8.187 3.840 1.00 63.31 86 LEU A CA 1
ATOM 703 C C . LEU A 1 86 ? -16.170 -9.263 4.665 1.00 63.31 86 LEU A C 1
ATOM 705 O O . LEU A 1 86 ? -15.538 -8.925 5.671 1.00 63.31 86 LEU A O 1
ATOM 709 N N . PRO A 1 87 ? -16.189 -10.554 4.273 1.00 59.34 87 PRO A N 1
ATOM 710 C CA . PRO A 1 87 ? -15.469 -11.596 4.988 1.00 59.34 87 PRO A CA 1
ATOM 711 C C . PRO A 1 87 ? -13.960 -11.492 4.713 1.00 59.34 87 PRO A C 1
ATOM 713 O O . PRO A 1 87 ? -13.311 -12.448 4.295 1.00 59.34 87 PRO A O 1
ATOM 716 N N . ILE A 1 88 ? -13.344 -10.346 5.014 1.00 64.75 88 ILE A N 1
ATOM 717 C CA . ILE A 1 88 ? -11.909 -10.250 5.273 1.00 64.75 88 ILE A CA 1
ATOM 718 C C . ILE A 1 88 ? -11.704 -10.885 6.646 1.00 64.75 88 ILE A C 1
ATOM 720 O O . ILE A 1 88 ? -11.465 -10.235 7.666 1.00 64.75 88 ILE A O 1
ATOM 724 N N . THR A 1 89 ? -11.865 -12.205 6.688 1.00 64.31 89 THR A N 1
ATOM 725 C CA . THR A 1 89 ? -11.416 -12.981 7.827 1.00 64.31 89 THR A CA 1
ATOM 726 C C . THR A 1 89 ? -9.909 -12.776 7.915 1.00 64.31 89 THR A C 1
ATOM 728 O O . THR A 1 89 ? -9.184 -12.801 6.919 1.00 64.31 89 THR A O 1
ATOM 731 N N . ARG A 1 90 ? -9.403 -12.534 9.124 1.00 66.25 90 ARG A N 1
ATOM 732 C CA . ARG A 1 90 ? -7.964 -12.319 9.356 1.00 66.25 90 ARG A CA 1
ATOM 733 C C . ARG A 1 90 ? -7.113 -13.454 8.782 1.00 66.25 90 ARG A C 1
ATOM 735 O O . ARG A 1 90 ? -5.993 -13.221 8.342 1.00 66.25 90 ARG A O 1
ATOM 742 N N . HIS A 1 91 ? -7.665 -14.666 8.792 1.00 72.69 91 HIS A N 1
ATOM 743 C CA . HIS A 1 91 ? -7.059 -15.840 8.188 1.00 72.69 91 HIS A CA 1
ATOM 744 C C . HIS A 1 91 ? -6.923 -15.691 6.667 1.00 72.69 91 HIS A C 1
ATOM 746 O O . HIS A 1 91 ? -5.835 -15.894 6.136 1.00 72.69 91 HIS A O 1
ATOM 752 N N . PHE A 1 92 ? -7.983 -15.258 5.976 1.00 81.69 92 PHE A N 1
ATOM 753 C CA . PHE A 1 92 ? -7.933 -14.972 4.544 1.00 81.69 92 PHE A CA 1
ATOM 754 C C . PHE A 1 92 ? -6.900 -13.888 4.216 1.00 81.69 92 PHE A C 1
ATOM 756 O O . PHE A 1 92 ? -6.058 -14.104 3.352 1.00 81.69 92 PHE A O 1
ATOM 763 N N . ALA A 1 93 ? -6.880 -12.777 4.961 1.00 79.31 93 ALA A N 1
ATOM 764 C CA . ALA A 1 93 ? -5.897 -11.709 4.756 1.00 79.31 93 ALA A CA 1
ATOM 765 C C . ALA A 1 93 ? -4.447 -12.190 4.953 1.00 79.31 93 ALA A C 1
ATOM 767 O O . ALA A 1 93 ? -3.566 -11.847 4.170 1.00 79.31 93 ALA A O 1
ATOM 768 N N . ALA A 1 94 ? -4.187 -13.013 5.975 1.00 79.44 94 ALA A N 1
ATOM 769 C CA . ALA A 1 94 ? -2.854 -13.559 6.222 1.00 79.44 94 ALA A CA 1
ATOM 770 C C . ALA A 1 94 ? -2.403 -14.508 5.102 1.00 79.44 94 ALA A C 1
ATOM 772 O O . ALA A 1 94 ? -1.260 -14.433 4.652 1.00 79.44 94 ALA A O 1
ATOM 773 N N . THR A 1 95 ? -3.294 -15.382 4.634 1.00 86.31 95 THR A N 1
ATOM 774 C CA . THR A 1 95 ? -3.013 -16.280 3.507 1.00 86.31 95 THR A CA 1
ATOM 775 C C . THR A 1 95 ? -2.811 -15.495 2.215 1.00 86.31 95 THR A C 1
ATOM 777 O O . THR A 1 95 ? -1.861 -15.758 1.485 1.00 86.31 95 THR A O 1
ATOM 780 N N . PHE A 1 96 ? -3.629 -14.473 1.975 1.00 87.06 96 PHE A N 1
ATOM 781 C CA . PHE A 1 96 ? -3.489 -13.583 0.830 1.00 87.06 96 PHE A CA 1
ATOM 782 C C . PHE A 1 96 ? -2.150 -12.833 0.846 1.00 87.06 96 PHE A C 1
ATOM 784 O O . PHE A 1 96 ? -1.456 -12.814 -0.166 1.00 87.06 96 PHE A O 1
ATOM 791 N N . CYS A 1 97 ? -1.706 -12.318 2.000 1.00 86.06 97 CYS A N 1
ATOM 792 C CA . CYS A 1 97 ? -0.379 -11.709 2.131 1.00 86.06 97 CYS A CA 1
ATOM 793 C C . CYS A 1 97 ? 0.762 -12.682 1.803 1.00 86.06 97 CYS A C 1
ATOM 795 O O . CYS A 1 97 ? 1.737 -12.274 1.176 1.00 86.06 97 CYS A O 1
ATOM 797 N N . LYS A 1 98 ? 0.657 -13.962 2.189 1.00 89.56 98 LYS A N 1
ATOM 798 C CA . LYS A 1 98 ? 1.663 -14.974 1.816 1.00 89.56 98 LYS A CA 1
ATOM 799 C C . LYS A 1 98 ? 1.731 -15.164 0.300 1.00 89.56 98 LYS A C 1
ATOM 801 O O . LYS A 1 98 ? 2.822 -15.242 -0.254 1.00 89.56 98 LYS A O 1
ATOM 806 N N . VAL A 1 99 ? 0.575 -15.198 -0.364 1.00 91.69 99 VAL A N 1
ATOM 807 C CA . VAL A 1 99 ? 0.495 -15.307 -1.827 1.00 91.69 99 VAL A CA 1
ATOM 808 C C . VAL A 1 99 ? 1.073 -14.061 -2.501 1.00 91.69 99 VAL A C 1
ATOM 810 O O . VAL A 1 99 ? 1.889 -14.194 -3.406 1.00 91.69 99 VAL A O 1
ATOM 813 N N . ILE A 1 100 ? 0.735 -12.857 -2.023 1.00 91.75 100 ILE A N 1
ATOM 814 C CA . ILE A 1 100 ? 1.331 -11.609 -2.525 1.00 91.75 100 ILE A CA 1
ATOM 815 C C . ILE A 1 100 ? 2.851 -11.641 -2.380 1.00 91.75 100 ILE A C 1
ATOM 817 O O . ILE A 1 100 ? 3.552 -11.295 -3.321 1.00 91.75 100 ILE A O 1
ATOM 821 N N . PHE A 1 101 ? 3.374 -12.064 -1.229 1.00 92.44 101 PHE A N 1
ATOM 822 C CA . PHE A 1 101 ? 4.817 -12.123 -1.002 1.00 92.44 101 PHE A CA 1
ATOM 823 C C . PHE A 1 101 ? 5.524 -13.050 -2.002 1.00 92.44 101 PHE A C 1
ATOM 825 O O . PHE A 1 101 ? 6.573 -12.705 -2.552 1.00 92.44 101 PHE A O 1
ATOM 832 N N . PHE A 1 102 ? 4.919 -14.203 -2.290 1.00 94.50 102 PHE A N 1
ATOM 833 C CA . PHE A 1 102 ? 5.419 -15.114 -3.315 1.00 94.50 102 PHE A CA 1
ATOM 834 C C . PHE A 1 102 ? 5.413 -14.464 -4.709 1.00 94.50 102 PHE A C 1
ATOM 836 O O . PHE A 1 102 ? 6.427 -14.491 -5.405 1.00 94.50 102 PHE A O 1
ATOM 843 N N . ILE A 1 103 ? 4.315 -13.801 -5.086 1.00 92.44 103 ILE A N 1
ATOM 844 C CA . ILE A 1 103 ? 4.204 -13.075 -6.361 1.00 92.44 103 ILE A CA 1
ATOM 845 C C . ILE A 1 103 ? 5.248 -11.953 -6.451 1.00 92.44 103 ILE A C 1
ATOM 847 O O . ILE A 1 103 ? 5.909 -11.816 -7.475 1.00 92.44 103 ILE A O 1
ATOM 851 N N . LEU A 1 104 ? 5.453 -11.179 -5.382 1.00 92.69 104 LEU A N 1
ATOM 852 C CA . LEU A 1 104 ? 6.464 -10.120 -5.338 1.00 92.69 104 LEU A CA 1
ATOM 853 C C . LEU A 1 104 ? 7.872 -10.673 -5.556 1.00 92.69 104 LEU A C 1
ATOM 855 O O . LEU A 1 104 ? 8.636 -10.075 -6.304 1.00 92.69 104 LEU A O 1
ATOM 859 N N . THR A 1 105 ? 8.192 -11.832 -4.974 1.00 93.12 105 THR A N 1
ATOM 860 C CA . THR A 1 105 ? 9.487 -12.497 -5.192 1.00 93.12 105 THR A CA 1
ATOM 861 C C . THR A 1 105 ? 9.695 -12.819 -6.674 1.00 93.12 105 THR A C 1
ATOM 863 O O . THR A 1 105 ? 10.748 -12.522 -7.240 1.00 93.12 105 THR A O 1
ATOM 866 N N . ILE A 1 106 ? 8.663 -13.344 -7.338 1.00 92.88 106 ILE A N 1
ATOM 867 C CA . ILE A 1 106 ? 8.693 -13.613 -8.780 1.00 92.88 106 ILE A CA 1
ATOM 868 C C . ILE A 1 106 ? 8.882 -12.313 -9.574 1.00 92.88 106 ILE A C 1
ATOM 870 O O . ILE A 1 106 ? 9.774 -12.238 -10.416 1.00 92.88 106 ILE A O 1
ATOM 874 N N . ILE A 1 107 ? 8.102 -11.270 -9.275 1.00 92.94 107 ILE A N 1
ATOM 875 C CA . ILE A 1 107 ? 8.204 -9.962 -9.940 1.00 92.94 107 ILE A CA 1
ATOM 876 C C . ILE A 1 107 ? 9.611 -9.380 -9.777 1.00 92.94 107 ILE A C 1
ATOM 878 O O . ILE A 1 107 ? 10.176 -8.883 -10.746 1.00 92.94 107 ILE A O 1
ATOM 882 N N . THR A 1 108 ? 10.215 -9.47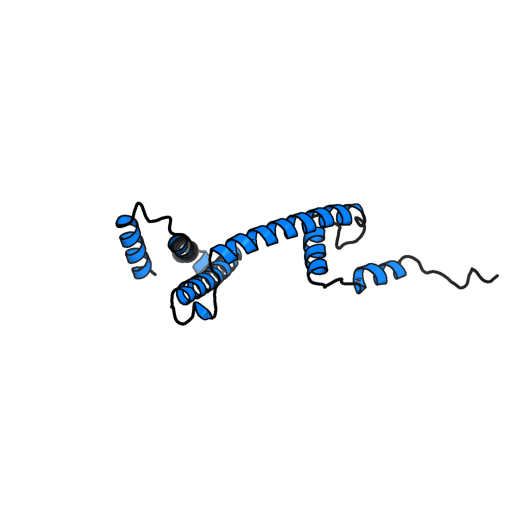6 -8.589 1.00 92.06 108 THR A N 1
ATOM 883 C CA . THR A 1 108 ? 11.589 -9.004 -8.374 1.00 92.06 108 THR A CA 1
ATOM 884 C C . THR A 1 108 ? 12.613 -9.799 -9.177 1.00 92.06 108 THR A C 1
ATOM 886 O O . THR A 1 108 ? 13.517 -9.198 -9.751 1.00 92.06 108 THR A O 1
ATOM 889 N N . ALA A 1 109 ? 12.462 -11.122 -9.281 1.00 93.25 109 ALA A N 1
ATOM 890 C CA . ALA A 1 109 ? 13.360 -11.953 -10.078 1.00 93.25 109 ALA A CA 1
ATOM 891 C C . ALA A 1 109 ? 13.288 -11.577 -11.566 1.00 93.25 109 ALA A C 1
ATOM 893 O O . ALA A 1 109 ? 14.319 -11.384 -12.212 1.00 93.25 109 ALA A O 1
ATOM 894 N N . PHE A 1 110 ? 12.074 -11.377 -12.087 1.00 89.56 110 PHE A N 1
ATOM 895 C CA . PHE A 1 110 ? 11.881 -10.870 -13.442 1.00 89.56 110 PHE A CA 1
ATOM 896 C C . PHE A 1 110 ? 12.425 -9.442 -13.603 1.00 89.56 110 PHE A C 1
ATOM 898 O O . PHE A 1 110 ? 13.031 -9.150 -14.629 1.00 89.56 110 PHE A O 1
ATOM 905 N N . ALA A 1 111 ? 12.294 -8.569 -12.598 1.00 90.00 111 ALA A N 1
ATOM 906 C CA . ALA A 1 111 ? 12.808 -7.192 -12.650 1.00 90.00 111 ALA A CA 1
ATOM 907 C C . ALA A 1 111 ? 14.318 -7.155 -12.824 1.00 90.00 111 ALA A C 1
ATOM 909 O O . ALA A 1 111 ? 14.808 -6.420 -13.677 1.00 90.00 111 ALA A O 1
ATOM 910 N N . ILE A 1 112 ? 15.037 -8.006 -12.095 1.00 90.56 112 ILE A N 1
ATOM 911 C CA . ILE A 1 112 ? 16.488 -8.146 -12.243 1.00 90.56 112 ILE A CA 1
ATOM 912 C C . ILE A 1 112 ? 16.831 -8.685 -13.636 1.00 90.56 112 ILE A C 1
ATOM 914 O O . ILE A 1 112 ? 17.693 -8.126 -14.314 1.00 90.56 112 ILE A O 1
ATOM 918 N N . ALA A 1 113 ? 16.144 -9.740 -14.086 1.00 90.31 113 ALA A N 1
ATOM 919 C CA . ALA A 1 113 ? 16.408 -10.354 -15.385 1.00 90.31 113 ALA A CA 1
ATOM 920 C C . ALA A 1 113 ? 16.215 -9.362 -16.546 1.00 90.31 113 ALA A C 1
ATOM 922 O O . ALA A 1 113 ? 17.095 -9.228 -17.394 1.00 90.31 113 ALA A O 1
ATOM 923 N N . PHE A 1 114 ? 15.104 -8.620 -16.562 1.00 84.44 114 PHE A N 1
ATOM 924 C CA . PHE A 1 114 ? 14.818 -7.637 -17.610 1.00 84.44 114 PHE A CA 1
ATOM 925 C C . PHE A 1 114 ? 15.666 -6.370 -17.499 1.00 84.44 114 PHE A C 1
ATOM 927 O O . PHE A 1 114 ? 16.022 -5.800 -18.528 1.00 84.44 114 PHE A O 1
ATOM 934 N N . HIS A 1 115 ? 16.041 -5.950 -16.288 1.00 86.38 115 HIS A N 1
ATOM 935 C CA . HIS A 1 115 ? 16.986 -4.848 -16.104 1.00 86.38 115 HIS A CA 1
ATOM 936 C C . HIS A 1 115 ? 18.345 -5.161 -16.746 1.00 86.38 115 HIS A C 1
ATOM 938 O O . HIS A 1 115 ? 18.899 -4.319 -17.447 1.00 86.38 115 HIS A O 1
ATOM 944 N N . LEU A 1 116 ? 18.850 -6.388 -16.568 1.00 86.88 116 LEU A N 1
ATOM 945 C CA . LEU A 1 116 ? 20.100 -6.829 -17.194 1.00 86.88 116 LEU A CA 1
ATOM 946 C C . LEU A 1 116 ? 19.959 -7.035 -18.707 1.00 86.88 116 LEU A C 1
ATOM 948 O O . LEU A 1 116 ? 20.864 -6.683 -19.459 1.00 86.88 116 LEU A O 1
ATOM 952 N N . LEU A 1 117 ? 18.834 -7.591 -19.159 1.00 85.00 117 LEU A N 1
ATOM 953 C CA . LEU A 1 117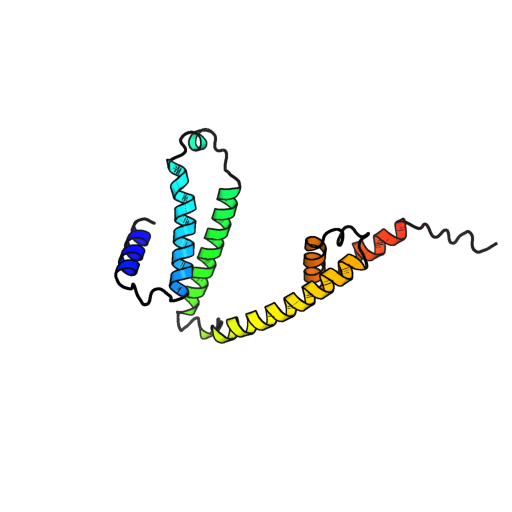 ? 18.614 -7.910 -20.570 1.00 85.00 117 LEU A CA 1
ATOM 954 C C . LEU A 1 117 ? 18.375 -6.660 -21.432 1.00 85.00 117 LEU A C 1
ATOM 956 O O . LEU A 1 117 ? 18.774 -6.624 -22.593 1.00 85.00 117 LEU A O 1
ATOM 960 N N . VAL A 1 118 ? 17.713 -5.641 -20.877 1.00 80.31 118 VAL A N 1
ATOM 961 C CA . VAL A 1 118 ? 17.197 -4.485 -21.626 1.00 80.31 118 VAL A CA 1
ATOM 962 C C . VAL A 1 118 ? 17.680 -3.163 -21.016 1.00 80.31 118 VAL A C 1
ATOM 964 O O . VAL A 1 118 ? 16.956 -2.170 -20.959 1.00 80.31 118 VAL A O 1
ATOM 967 N N . ILE A 1 119 ? 18.938 -3.129 -20.574 1.00 78.06 119 ILE A N 1
ATOM 968 C CA . ILE A 1 119 ? 19.513 -1.991 -19.837 1.00 78.06 119 ILE A CA 1
ATOM 969 C C . ILE A 1 119 ? 19.491 -0.665 -20.618 1.00 78.06 119 ILE A C 1
ATOM 971 O O . ILE A 1 119 ? 19.478 0.416 -20.034 1.00 78.06 119 ILE A O 1
ATOM 975 N N . HIS A 1 120 ? 19.467 -0.735 -21.951 1.00 75.31 120 HIS A N 1
ATOM 976 C CA . HIS A 1 120 ? 19.493 0.435 -22.828 1.00 75.31 120 HIS A CA 1
ATOM 977 C C . HIS A 1 120 ? 18.120 1.089 -23.045 1.00 75.31 120 HIS A C 1
ATOM 979 O O . HIS A 1 120 ? 18.059 2.154 -23.658 1.00 75.31 120 HIS A O 1
ATOM 985 N N . GLN A 1 121 ? 17.028 0.487 -22.560 1.00 75.31 121 GLN A N 1
ATOM 986 C CA . GLN A 1 121 ? 15.689 1.068 -22.673 1.00 75.31 121 GLN A CA 1
ATOM 987 C C . GLN A 1 121 ? 15.379 1.965 -21.461 1.00 75.31 121 GLN A C 1
ATOM 989 O O . GLN A 1 121 ? 15.644 1.577 -20.320 1.00 75.31 121 GLN A O 1
ATOM 994 N N . PRO A 1 122 ? 14.746 3.140 -21.654 1.00 73.19 122 PRO A N 1
ATOM 995 C CA . PRO A 1 122 ? 14.523 4.109 -20.577 1.00 73.19 122 PRO A CA 1
ATOM 996 C C . PRO A 1 122 ? 13.655 3.541 -19.445 1.00 73.19 122 PRO A C 1
ATOM 998 O O . PRO A 1 122 ? 13.876 3.860 -18.275 1.00 73.19 122 PRO A O 1
ATOM 1001 N N . GLY A 1 123 ? 12.731 2.630 -19.776 1.00 71.88 123 GLY A N 1
ATOM 1002 C CA . GLY A 1 123 ? 11.871 1.928 -18.817 1.00 71.88 123 GLY A CA 1
ATOM 1003 C C . GLY A 1 123 ? 12.596 0.950 -17.887 1.00 71.88 123 GLY A C 1
ATOM 1004 O O . GLY A 1 123 ? 12.053 0.606 -16.841 1.00 71.88 123 GLY A O 1
ATOM 1005 N N . PHE A 1 124 ? 13.816 0.541 -18.240 1.00 78.00 124 PHE A N 1
ATOM 1006 C CA . PHE A 1 124 ? 14.633 -0.419 -17.495 1.00 78.00 124 PHE A CA 1
ATOM 1007 C C . PHE A 1 124 ? 15.985 0.168 -17.079 1.00 78.00 124 PHE A C 1
ATOM 1009 O O . PHE A 1 124 ? 16.865 -0.570 -16.660 1.00 78.00 124 PHE A O 1
ATOM 1016 N N . SER A 1 125 ? 16.155 1.489 -17.156 1.00 80.44 125 SER A N 1
ATOM 1017 C CA . SER A 1 125 ? 17.413 2.168 -16.816 1.00 80.44 125 SER A CA 1
ATOM 1018 C C . SER A 1 125 ? 17.777 2.074 -15.329 1.00 80.44 125 SER A C 1
ATOM 1020 O O . SER A 1 125 ? 18.953 2.060 -14.976 1.00 80.44 125 SER A O 1
ATOM 1022 N N . SER A 1 126 ? 16.778 1.974 -14.450 1.00 85.25 126 SER A N 1
ATOM 1023 C CA . SER A 1 126 ? 16.963 1.823 -13.009 1.00 85.25 126 SER A CA 1
ATOM 1024 C C . SER A 1 126 ? 16.166 0.636 -12.475 1.00 85.25 126 SER A C 1
ATOM 1026 O O . SER A 1 126 ? 15.076 0.322 -12.961 1.00 85.25 126 SER A O 1
ATOM 1028 N N . MET A 1 127 ? 16.701 -0.016 -11.442 1.00 84.38 127 MET A N 1
ATOM 1029 C CA . MET A 1 127 ? 16.069 -1.176 -10.810 1.00 84.38 127 MET A CA 1
ATOM 1030 C C . MET A 1 127 ? 14.641 -0.889 -10.284 1.00 84.38 127 MET A C 1
ATOM 1032 O O . MET A 1 127 ? 13.751 -1.708 -10.524 1.00 84.38 127 MET A O 1
ATOM 1036 N N . PRO A 1 128 ? 14.350 0.263 -9.637 1.00 86.19 128 PRO A N 1
ATOM 1037 C CA . PRO A 1 128 ? 12.982 0.597 -9.231 1.00 86.19 128 PRO A CA 1
ATOM 1038 C C . PRO A 1 128 ? 12.033 0.779 -10.421 1.00 86.19 128 PRO A C 1
ATOM 1040 O O . PRO A 1 128 ? 10.901 0.300 -10.381 1.00 86.19 128 PRO A O 1
ATOM 1043 N N . ASN A 1 129 ? 12.496 1.412 -11.504 1.00 85.31 129 ASN A N 1
ATOM 1044 C CA . ASN A 1 129 ? 11.680 1.602 -12.704 1.00 85.31 129 ASN A CA 1
ATOM 1045 C C . ASN A 1 129 ? 11.365 0.262 -13.374 1.00 85.31 129 ASN A C 1
ATOM 1047 O O . ASN A 1 129 ? 10.207 0.014 -13.707 1.00 85.31 129 ASN A O 1
ATOM 1051 N N . ALA A 1 130 ? 12.355 -0.632 -13.477 1.00 85.69 130 ALA A N 1
ATOM 1052 C CA . ALA A 1 130 ? 12.176 -1.991 -13.983 1.00 85.69 130 ALA A CA 1
ATOM 1053 C C . ALA A 1 130 ? 11.143 -2.777 -13.158 1.00 85.69 130 ALA A C 1
ATOM 1055 O O . ALA A 1 130 ? 10.285 -3.458 -13.717 1.00 85.69 130 ALA A O 1
ATOM 1056 N N . PHE A 1 131 ? 11.173 -2.640 -11.829 1.00 88.44 131 PHE A N 1
ATOM 1057 C CA . PHE A 1 131 ? 10.197 -3.275 -10.948 1.00 88.44 131 PHE A CA 1
ATOM 1058 C C . PHE A 1 131 ? 8.768 -2.786 -11.220 1.00 88.44 131 PHE A C 1
ATOM 1060 O O . PHE A 1 131 ? 7.880 -3.604 -11.463 1.00 88.44 131 PHE A O 1
ATOM 1067 N N . PHE A 1 132 ? 8.535 -1.468 -11.250 1.00 88.19 132 PHE A N 1
ATOM 1068 C CA . PHE A 1 132 ? 7.207 -0.922 -11.561 1.00 88.19 132 PHE A CA 1
ATOM 1069 C C . PHE A 1 132 ? 6.739 -1.299 -12.968 1.00 88.19 132 PHE A C 1
ATOM 1071 O O . PHE A 1 132 ? 5.559 -1.593 -13.162 1.00 88.19 132 PHE A O 1
ATOM 1078 N N . ARG A 1 133 ? 7.665 -1.361 -13.933 1.00 85.50 133 ARG A N 1
ATOM 1079 C CA . ARG A 1 133 ? 7.386 -1.811 -15.300 1.00 85.50 133 ARG A CA 1
ATOM 1080 C C . ARG A 1 133 ? 6.838 -3.232 -15.325 1.00 85.50 133 ARG A C 1
ATOM 1082 O O . ARG A 1 133 ? 5.842 -3.493 -15.985 1.00 85.50 133 ARG A O 1
ATOM 1089 N N . ILE A 1 134 ? 7.441 -4.135 -14.559 1.00 88.81 134 ILE A N 1
ATOM 1090 C CA . ILE A 1 134 ? 7.005 -5.533 -14.510 1.00 88.81 134 ILE A CA 1
ATOM 1091 C C . ILE A 1 134 ? 5.723 -5.703 -13.709 1.00 88.81 134 ILE A C 1
ATOM 1093 O O . ILE A 1 134 ? 4.908 -6.549 -14.056 1.00 88.81 134 ILE A O 1
ATOM 1097 N N . VAL A 1 135 ? 5.482 -4.877 -12.690 1.00 89.00 135 VAL A N 1
ATOM 1098 C CA . VAL A 1 135 ? 4.167 -4.827 -12.032 1.00 89.00 135 VAL A CA 1
ATOM 1099 C C . VAL A 1 135 ? 3.077 -4.396 -13.024 1.00 89.00 135 VAL A C 1
ATOM 1101 O O . VAL A 1 135 ? 1.994 -4.983 -13.023 1.00 89.00 135 VAL A O 1
ATOM 1104 N N . ALA A 1 136 ? 3.352 -3.412 -13.886 1.00 87.31 136 ALA A N 1
ATOM 1105 C CA . ALA A 1 136 ? 2.432 -3.005 -14.950 1.00 87.31 136 ALA A CA 1
ATOM 1106 C C . ALA A 1 136 ? 2.207 -4.142 -15.963 1.00 87.31 136 ALA A C 1
ATOM 1108 O O . ALA A 1 136 ? 1.061 -4.486 -16.252 1.00 87.31 136 ALA A O 1
ATOM 1109 N N . TRP A 1 137 ? 3.275 -4.825 -16.388 1.00 86.69 137 TRP A N 1
ATOM 1110 C CA . TRP A 1 137 ? 3.179 -6.002 -17.258 1.00 86.69 137 TRP A CA 1
ATOM 1111 C C . TRP A 1 137 ? 2.388 -7.147 -16.619 1.00 86.69 137 TRP A C 1
ATOM 1113 O O . TRP A 1 137 ? 1.562 -7.766 -17.282 1.00 86.69 137 TRP A O 1
ATOM 1123 N N . PHE A 1 138 ? 2.572 -7.398 -15.320 1.00 86.88 138 PHE A N 1
ATOM 1124 C CA . PHE A 1 138 ? 1.810 -8.394 -14.564 1.00 86.88 138 PHE A CA 1
ATOM 1125 C C . PHE A 1 138 ? 0.318 -8.038 -14.478 1.00 86.88 138 PHE A C 1
ATOM 1127 O O . PHE A 1 138 ? -0.530 -8.925 -14.448 1.00 86.88 138 PHE A O 1
ATOM 1134 N N . ARG A 1 139 ? -0.020 -6.740 -14.484 1.00 85.25 139 ARG A N 1
ATOM 1135 C CA . ARG A 1 139 ? -1.403 -6.248 -14.594 1.00 85.25 139 ARG A CA 1
ATOM 1136 C C . ARG A 1 139 ? -1.975 -6.395 -16.016 1.00 85.25 139 ARG A C 1
ATOM 1138 O O . ARG A 1 139 ? -3.182 -6.265 -16.185 1.00 85.25 139 ARG A O 1
ATOM 1145 N N . GLY A 1 140 ? -1.139 -6.684 -17.014 1.00 83.38 140 GLY A N 1
ATOM 1146 C CA . GLY A 1 140 ? -1.514 -6.774 -18.427 1.00 83.38 140 GLY A CA 1
ATOM 1147 C C . GLY A 1 140 ? -1.293 -5.482 -19.217 1.00 83.38 140 GLY A C 1
ATOM 1148 O O . GLY A 1 140 ? -1.599 -5.441 -20.405 1.00 83.38 140 GLY A O 1
ATOM 1149 N N . ASP A 1 141 ? -0.737 -4.440 -18.593 1.00 80.94 141 ASP A N 1
ATOM 1150 C CA . ASP A 1 141 ? -0.322 -3.227 -19.293 1.00 80.94 141 ASP A CA 1
ATOM 1151 C C . ASP A 1 141 ? 1.075 -3.436 -19.877 1.00 80.94 141 ASP A C 1
ATOM 1153 O O . ASP A 1 141 ? 2.086 -3.099 -19.266 1.00 80.94 141 ASP A O 1
ATOM 1157 N N . LEU A 1 142 ? 1.126 -4.087 -21.039 1.00 70.00 142 LEU A N 1
ATOM 1158 C CA . LEU A 1 142 ? 2.376 -4.459 -21.702 1.00 70.00 142 LEU A CA 1
ATOM 1159 C C . LEU A 1 142 ? 3.087 -3.248 -22.324 1.00 70.00 142 LEU A C 1
ATOM 1161 O O . LEU A 1 142 ? 4.304 -3.293 -22.508 1.00 70.00 142 LEU A O 1
ATOM 1165 N N . GLY A 1 143 ? 2.359 -2.159 -22.607 1.00 64.25 143 GLY A N 1
ATOM 1166 C CA . GLY A 1 143 ? 2.907 -0.956 -23.233 1.00 64.25 143 GLY A CA 1
ATOM 1167 C C . GLY A 1 143 ? 3.735 -1.263 -24.490 1.00 64.25 143 GLY A C 1
ATOM 1168 O O . GLY A 1 143 ? 4.877 -0.831 -24.617 1.00 64.25 143 GLY A O 1
ATOM 1169 N N . PHE A 1 144 ? 3.175 -2.052 -25.410 1.00 58.28 144 PHE A N 1
ATOM 1170 C CA . PHE A 1 144 ? 3.850 -2.470 -26.648 1.00 58.28 144 PHE A CA 1
ATOM 1171 C C . PHE A 1 144 ? 4.393 -1.287 -27.470 1.00 58.28 144 PHE A C 1
ATOM 1173 O O . PHE A 1 144 ? 5.439 -1.412 -28.111 1.00 58.28 144 PHE A O 1
ATOM 1180 N N . ASP A 1 145 ? 3.734 -0.130 -27.381 1.00 58.69 145 ASP A N 1
ATOM 1181 C CA . ASP A 1 145 ? 4.029 1.046 -28.197 1.00 58.69 145 ASP A CA 1
ATOM 1182 C C . ASP A 1 145 ? 5.421 1.639 -27.939 1.00 58.69 145 ASP A C 1
ATOM 1184 O O . ASP A 1 145 ? 6.085 2.095 -28.862 1.00 58.69 145 ASP A O 1
ATOM 1188 N N . TRP A 1 146 ? 5.927 1.601 -26.705 1.00 57.91 146 TRP A N 1
ATOM 1189 C CA . TRP A 1 146 ? 7.247 2.167 -26.391 1.00 57.91 146 TRP A CA 1
ATOM 1190 C C . TRP A 1 146 ? 8.385 1.143 -26.496 1.00 57.91 146 TRP A C 1
ATOM 1192 O O . TRP A 1 146 ? 9.545 1.535 -26.581 1.00 57.91 146 TRP A O 1
ATOM 1202 N N . LEU A 1 147 ? 8.080 -0.160 -26.464 1.00 59.62 147 LEU A N 1
ATOM 1203 C CA . LEU A 1 147 ? 9.081 -1.232 -26.556 1.00 59.62 147 LEU A CA 1
ATOM 1204 C C . LEU A 1 147 ? 9.539 -1.470 -27.988 1.00 59.62 147 LEU A C 1
ATOM 1206 O O . LEU A 1 147 ? 10.728 -1.665 -28.214 1.00 59.62 147 LEU A O 1
ATOM 1210 N N . PHE A 1 148 ? 8.592 -1.491 -28.928 1.00 57.88 148 PHE A N 1
ATOM 1211 C CA . PHE A 1 148 ? 8.848 -1.977 -30.282 1.00 57.88 148 PHE A CA 1
ATOM 1212 C C . PHE A 1 148 ? 8.788 -0.869 -31.338 1.00 57.88 148 PHE A C 1
ATOM 1214 O O . PHE A 1 148 ? 9.581 -0.903 -32.272 1.00 57.88 148 PHE A O 1
ATOM 1221 N N . ILE A 1 149 ? 7.949 0.161 -31.167 1.00 55.78 149 ILE A N 1
ATOM 1222 C CA . ILE A 1 149 ? 7.775 1.209 -32.192 1.00 55.78 149 ILE A CA 1
ATOM 1223 C C . ILE A 1 149 ? 8.963 2.189 -32.205 1.00 55.78 149 ILE A C 1
ATOM 1225 O O . ILE A 1 149 ? 9.424 2.594 -33.266 1.00 55.78 149 ILE A O 1
ATOM 1229 N N . GLN A 1 150 ? 9.555 2.511 -31.048 1.00 53.06 150 GLN A N 1
ATOM 1230 C CA . GLN A 1 150 ? 10.731 3.402 -30.986 1.00 53.06 150 GLN A CA 1
ATOM 1231 C C . GLN A 1 150 ? 12.042 2.740 -31.440 1.00 53.06 150 GLN A C 1
ATOM 1233 O O . GLN A 1 150 ? 13.034 3.426 -31.691 1.00 53.06 150 GLN A O 1
ATOM 1238 N N . GLN A 1 151 ? 12.076 1.409 -31.541 1.00 53.78 151 GLN A N 1
ATOM 1239 C CA . GLN A 1 151 ? 13.264 0.683 -31.992 1.00 53.78 151 GLN A CA 1
ATOM 1240 C C . GLN A 1 151 ? 13.380 0.678 -33.527 1.00 53.78 151 GLN A C 1
ATOM 1242 O O . GLN A 1 151 ? 14.496 0.614 -34.046 1.00 53.78 151 GLN A O 1
ATOM 1247 N N . GLU A 1 152 ? 12.258 0.828 -34.242 1.00 52.12 152 GLU A N 1
ATOM 1248 C CA . GLU A 1 152 ? 12.215 0.932 -35.707 1.00 52.12 152 GLU A CA 1
ATOM 1249 C C . GLU A 1 152 ? 12.777 2.266 -36.229 1.00 52.12 152 GLU A C 1
ATOM 1251 O O . GLU A 1 152 ? 13.407 2.291 -37.284 1.00 52.12 152 GLU A O 1
ATOM 1256 N N . GLU A 1 153 ? 12.674 3.366 -35.475 1.00 51.62 153 GLU A N 1
ATOM 1257 C CA . GLU A 1 153 ? 13.221 4.665 -35.912 1.00 51.62 153 GLU A CA 1
ATOM 1258 C C . GLU A 1 153 ? 14.759 4.729 -35.899 1.00 51.62 153 GLU A C 1
ATOM 1260 O O . GLU A 1 153 ? 15.351 5.578 -36.568 1.00 51.62 153 GLU A O 1
ATOM 1265 N N . LYS A 1 154 ? 15.444 3.833 -35.172 1.00 50.31 154 LYS A N 1
ATOM 1266 C CA . LYS A 1 154 ? 16.915 3.864 -35.048 1.00 50.31 154 LYS A CA 1
ATOM 1267 C C . LYS A 1 154 ? 17.651 3.130 -36.174 1.00 50.31 154 LYS A C 1
ATOM 1269 O O . LYS A 1 154 ? 18.862 3.299 -36.322 1.00 50.31 154 LYS A O 1
ATOM 1274 N N . TYR A 1 155 ? 16.936 2.365 -36.994 1.00 52.56 155 TYR A N 1
ATOM 1275 C CA . TYR A 1 155 ? 17.476 1.756 -38.203 1.00 52.56 155 TYR A CA 1
ATOM 1276 C C . TYR A 1 155 ? 16.517 2.045 -39.353 1.00 52.56 155 TYR A C 1
ATOM 1278 O O . TYR A 1 155 ? 15.570 1.283 -39.539 1.00 52.56 155 TYR A O 1
ATOM 1286 N N . PRO A 1 156 ? 16.744 3.099 -40.161 1.00 49.56 156 PRO A N 1
ATOM 1287 C CA . PRO A 1 156 ? 16.064 3.196 -41.438 1.00 49.56 156 PRO A CA 1
ATOM 1288 C C . PRO A 1 156 ? 16.525 1.997 -42.271 1.00 49.56 156 PRO A C 1
ATOM 1290 O O . PRO A 1 156 ? 17.587 2.021 -42.896 1.00 49.56 156 PRO A O 1
ATOM 1293 N N . LEU A 1 157 ? 15.758 0.907 -42.237 1.00 54.16 157 LEU A N 1
ATOM 1294 C CA . LEU A 1 157 ? 15.882 -0.182 -43.189 1.00 54.16 157 LEU A CA 1
ATOM 1295 C C . LEU A 1 157 ? 15.514 0.412 -44.540 1.00 54.16 157 LEU A C 1
ATOM 1297 O O . LEU A 1 157 ? 14.354 0.478 -44.939 1.00 54.16 157 LEU A O 1
ATOM 1301 N N . ASN A 1 158 ? 16.541 0.903 -45.222 1.00 51.62 158 ASN A N 1
ATOM 1302 C CA . ASN A 1 158 ? 16.467 1.369 -46.584 1.00 51.62 158 ASN A CA 1
ATOM 1303 C C . ASN A 1 158 ? 16.286 0.122 -47.460 1.00 51.62 158 ASN A C 1
ATOM 1305 O O . ASN A 1 158 ? 17.235 -0.436 -48.007 1.00 51.62 158 ASN A O 1
ATOM 1309 N N . TYR A 1 159 ? 15.049 -0.367 -47.557 1.00 55.12 159 TYR A N 1
ATOM 1310 C CA . TYR A 1 159 ? 14.684 -1.511 -48.398 1.00 55.12 159 TYR A CA 1
ATOM 1311 C C . TYR A 1 159 ? 14.950 -1.248 -49.895 1.00 55.12 159 TYR A C 1
ATOM 1313 O O . TYR A 1 159 ? 14.874 -2.162 -50.709 1.00 55.12 159 TYR A O 1
ATOM 1321 N N . ALA A 1 160 ? 15.329 -0.019 -50.263 1.00 56.41 160 ALA A N 1
ATOM 1322 C CA . ALA A 1 160 ? 15.711 0.382 -51.611 1.00 56.41 160 ALA A CA 1
ATOM 1323 C C . ALA A 1 160 ? 17.116 -0.084 -52.061 1.00 56.41 160 ALA A C 1
ATOM 1325 O O . ALA A 1 160 ? 17.424 0.036 -53.244 1.00 56.41 160 ALA A O 1
ATOM 1326 N N . THR A 1 161 ? 17.979 -0.610 -51.179 1.00 55.03 161 THR A N 1
ATOM 1327 C CA . THR A 1 161 ? 19.361 -1.007 -51.549 1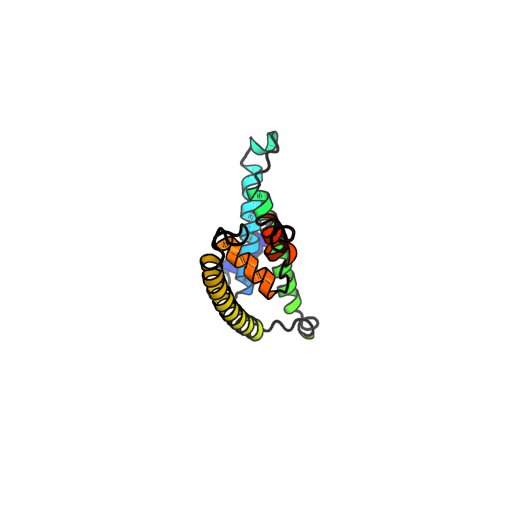.00 55.03 161 THR A CA 1
ATOM 1328 C C . THR A 1 161 ? 19.615 -2.514 -51.664 1.00 55.03 161 THR A C 1
ATOM 1330 O O . THR A 1 161 ? 20.730 -2.897 -51.998 1.00 55.03 161 THR A O 1
ATOM 1333 N N . LEU A 1 162 ? 18.615 -3.374 -51.436 1.00 50.97 162 LEU A N 1
ATOM 1334 C CA . LEU A 1 162 ? 18.746 -4.837 -51.605 1.00 50.97 162 LEU A CA 1
ATOM 1335 C C . LEU A 1 162 ? 18.194 -5.363 -52.941 1.00 50.97 162 LEU A C 1
ATOM 1337 O O . LEU A 1 162 ? 18.191 -6.568 -53.174 1.00 50.97 162 LEU A O 1
ATOM 1341 N N . VAL A 1 163 ? 17.762 -4.465 -53.831 1.00 46.84 163 VAL A N 1
ATOM 1342 C CA . VAL A 1 163 ? 17.393 -4.789 -55.215 1.00 46.84 163 VAL A CA 1
ATOM 1343 C C . VAL A 1 163 ? 18.274 -3.964 -56.153 1.00 46.84 163 VAL A C 1
ATOM 1345 O O . VAL A 1 163 ? 17.858 -2.934 -56.680 1.00 46.84 163 VAL A O 1
ATOM 1348 N N . LYS A 1 164 ? 19.524 -4.392 -56.317 1.00 39.25 164 LYS A N 1
ATOM 1349 C CA . LYS A 1 164 ? 20.360 -4.068 -57.476 1.00 39.25 164 LYS A CA 1
ATOM 1350 C C . LYS A 1 164 ? 21.184 -5.282 -57.855 1.00 39.25 164 LYS A C 1
ATOM 1352 O O . LYS A 1 164 ? 21.721 -5.920 -56.925 1.00 39.25 164 LYS A O 1
#

InterPro domains:
  IPR052076 Transient receptor potential cation channel [PTHR47143] (5-152)

Radius of gyration: 25.81 Å; chains: 1; bounding box: 45×51×90 Å

Sequence (164 aa):
LCVSVIFEIHKFYKLRSTYWNKYRLLRAGQLVLTLILIVPQPFDLCAAHYSIANDDIWEGGIIAHLLAWLHLINTLNQLPILTIFLPITRHFAATFCKVIFFILTIITAFAIAFHLLVIHQPGFSSMPNAFFRIVAWFRGDLGFDWLFIQQEEKYPLNYATLVK

Foldseek 3Di:
DVVVVVVLVVVCVVCVPVCPPVLNVLVVVLVVLVCVLPVVVPVCPPCVVVVPDDVVSVVSVVVSVVSVVVSVVVVQCVPPVCVVVVVPPVVVVVVVVVVVVVVLVVLLVQLVVCLVVPCVAPCSVDSVSSSVQSVCVVVVNPVPCRVPVVVCVVDPPPVVPVPD